Protein AF-Q45610-F1 (afdb_monomer_lite)

Structure (mmCIF, N/CA/C/O backbone):
data_AF-Q45610-F1
#
_entry.id   AF-Q45610-F1
#
loop_
_atom_site.group_PDB
_atom_site.id
_atom_site.type_symbol
_atom_site.label_atom_id
_atom_site.label_alt_id
_atom_site.label_comp_id
_atom_site.label_asym_id
_atom_site.label_entity_id
_atom_site.label_seq_id
_atom_site.pdbx_PDB_ins_code
_atom_site.Cartn_x
_atom_site.Cartn_y
_atom_site.Cartn_z
_atom_site.occupancy
_atom_site.B_iso_or_equiv
_atom_site.auth_seq_id
_atom_site.auth_comp_id
_atom_site.auth_asym_id
_atom_site.auth_atom_id
_atom_site.pdbx_PDB_model_num
ATOM 1 N N . MET A 1 1 ? 8.505 0.236 6.266 1.00 64.06 1 MET A N 1
ATOM 2 C CA . MET A 1 1 ? 8.589 1.698 6.526 1.00 64.06 1 MET A CA 1
ATOM 3 C C . MET A 1 1 ? 8.073 2.024 7.927 1.00 64.06 1 MET A C 1
ATOM 5 O O . MET A 1 1 ? 7.183 1.322 8.395 1.00 64.06 1 MET A O 1
ATOM 9 N N . LEU A 1 2 ? 8.594 3.077 8.577 1.00 73.00 2 LEU A N 1
ATOM 10 C CA . LEU A 1 2 ? 8.241 3.468 9.956 1.00 73.00 2 LEU A CA 1
ATOM 11 C C . LEU A 1 2 ? 6.734 3.724 10.148 1.00 73.00 2 LEU A C 1
ATOM 13 O O . LEU A 1 2 ? 6.173 3.298 11.152 1.00 73.00 2 LEU A O 1
ATOM 17 N N . ILE A 1 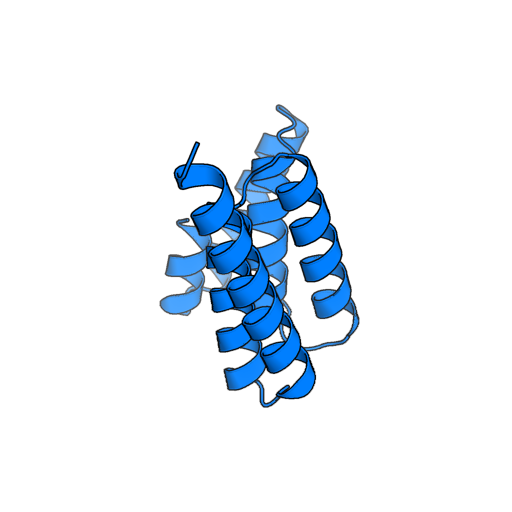3 ? 6.059 4.324 9.160 1.00 73.12 3 ILE A N 1
ATOM 18 C CA . ILE A 1 3 ? 4.612 4.593 9.223 1.00 73.12 3 ILE A CA 1
ATOM 19 C C . ILE A 1 3 ? 3.772 3.323 9.449 1.00 73.12 3 ILE A C 1
ATOM 21 O O . ILE A 1 3 ? 2.847 3.331 10.258 1.00 73.12 3 ILE A O 1
ATOM 25 N N . ARG A 1 4 ? 4.141 2.200 8.812 1.00 72.31 4 ARG A N 1
ATOM 26 C CA . ARG A 1 4 ? 3.467 0.903 8.986 1.00 72.31 4 ARG A CA 1
ATOM 27 C C . ARG A 1 4 ? 3.576 0.430 10.430 1.00 72.31 4 ARG A C 1
ATOM 29 O O . ARG A 1 4 ? 2.587 0.004 11.018 1.00 72.31 4 ARG A O 1
ATOM 36 N N . GLU A 1 5 ? 4.777 0.503 10.997 1.00 77.75 5 GLU A N 1
ATOM 37 C CA . GLU A 1 5 ? 5.017 0.071 12.374 1.00 77.75 5 GLU A CA 1
ATOM 38 C C . GLU A 1 5 ? 4.246 0.947 13.365 1.00 77.75 5 GLU A C 1
ATOM 40 O O . GLU A 1 5 ? 3.622 0.413 14.277 1.00 77.75 5 GLU A O 1
ATOM 45 N N . LEU A 1 6 ? 4.193 2.267 13.137 1.00 75.69 6 LEU A N 1
ATOM 46 C CA . LEU A 1 6 ? 3.414 3.204 13.954 1.00 75.69 6 LEU A CA 1
ATOM 47 C C . LEU A 1 6 ? 1.909 2.891 13.932 1.00 75.69 6 LEU A C 1
ATOM 49 O O . LEU A 1 6 ? 1.266 2.914 14.987 1.00 75.69 6 LEU A O 1
ATOM 53 N N . PHE A 1 7 ? 1.357 2.532 12.768 1.00 71.19 7 PHE A N 1
ATOM 54 C CA . PHE A 1 7 ? -0.031 2.079 12.665 1.00 71.19 7 PHE A CA 1
ATOM 55 C C . PHE A 1 7 ? -0.266 0.730 13.358 1.00 71.19 7 PHE A C 1
ATOM 57 O O . PHE A 1 7 ? -1.248 0.597 14.092 1.00 71.19 7 PHE A O 1
ATOM 64 N N . LYS A 1 8 ? 0.652 -0.240 13.226 1.00 73.19 8 LYS A N 1
ATOM 65 C CA . LYS A 1 8 ? 0.561 -1.546 13.911 1.00 73.19 8 LYS A CA 1
ATOM 66 C C . LYS A 1 8 ? 0.527 -1.416 15.436 1.00 73.19 8 LYS A C 1
ATOM 68 O O . LYS A 1 8 ? -0.252 -2.107 16.088 1.00 73.19 8 LYS A O 1
ATOM 73 N N . ILE A 1 9 ? 1.309 -0.499 16.011 1.00 80.06 9 ILE A N 1
ATOM 74 C CA . ILE A 1 9 ? 1.315 -0.240 17.464 1.00 80.06 9 ILE A CA 1
ATOM 75 C C . ILE A 1 9 ? 0.229 0.752 17.918 1.00 80.06 9 ILE A C 1
ATOM 77 O O . ILE A 1 9 ? 0.298 1.274 19.030 1.00 80.06 9 ILE A O 1
ATOM 81 N N . LYS A 1 10 ? -0.777 1.020 17.069 1.00 73.75 10 LYS A N 1
ATOM 82 C CA . LYS A 1 10 ? -1.921 1.915 17.330 1.00 73.75 10 LYS A CA 1
ATOM 83 C C . LYS A 1 10 ? -1.533 3.344 17.728 1.00 73.75 10 LYS A C 1
ATOM 85 O O . LYS A 1 10 ? -2.334 4.063 18.324 1.00 73.75 10 LYS A O 1
ATOM 90 N N . LYS A 1 11 ? -0.336 3.806 17.360 1.00 80.44 11 LYS A N 1
ATOM 91 C CA . LYS A 1 11 ? 0.108 5.186 17.594 1.00 80.44 11 LYS A CA 1
ATOM 92 C C . LYS A 1 11 ? -0.322 6.086 16.438 1.00 80.44 11 LYS A C 1
ATOM 94 O O . LYS A 1 11 ? 0.511 6.629 15.715 1.00 80.44 11 LYS A O 1
ATOM 99 N N . LYS A 1 12 ? -1.641 6.230 16.268 1.00 78.56 12 LYS A N 1
ATOM 100 C CA . LYS A 1 12 ? -2.254 6.934 15.130 1.00 78.56 12 LYS A CA 1
ATOM 101 C C . LYS A 1 12 ? -1.721 8.361 14.969 1.00 78.56 12 LYS A C 1
ATOM 103 O O . LYS A 1 12 ? -1.302 8.718 13.880 1.00 78.56 12 LYS A O 1
ATOM 108 N N . GLU A 1 13 ? -1.658 9.144 16.044 1.00 82.75 13 GLU A N 1
ATOM 109 C CA . GLU A 1 13 ? -1.159 10.530 16.001 1.00 82.75 13 GLU A CA 1
ATOM 110 C C . GLU A 1 13 ? 0.299 10.622 15.530 1.00 82.75 13 GLU A C 1
ATOM 112 O O . GLU A 1 13 ? 0.639 11.480 14.721 1.00 82.75 13 GLU A O 1
ATOM 117 N N . GLN A 1 14 ? 1.154 9.693 15.966 1.00 85.25 14 GLN A N 1
ATOM 118 C CA . GLN A 1 14 ? 2.555 9.651 15.536 1.00 85.25 14 GLN A CA 1
ATOM 119 C C . GLN A 1 14 ? 2.679 9.222 14.072 1.00 85.25 14 GLN A C 1
ATOM 121 O O . GLN A 1 14 ? 3.535 9.733 13.359 1.00 85.25 14 GLN A O 1
ATOM 126 N N . ALA A 1 15 ? 1.817 8.313 13.606 1.00 85.69 15 ALA A N 1
ATOM 127 C CA . ALA A 1 15 ? 1.763 7.929 12.198 1.00 85.69 15 ALA A CA 1
ATOM 128 C C . ALA A 1 15 ? 1.312 9.099 11.304 1.00 85.69 15 ALA A C 1
ATOM 130 O O . ALA A 1 15 ? 1.893 9.304 10.242 1.00 85.69 15 ALA A O 1
ATOM 131 N N . LEU A 1 16 ? 0.328 9.887 11.757 1.00 86.06 16 LEU A N 1
ATOM 132 C CA . LEU A 1 16 ? -0.144 11.088 11.058 1.00 86.06 16 LEU A CA 1
ATOM 133 C C . LEU A 1 16 ? 0.931 12.180 11.007 1.00 86.06 16 LEU A C 1
ATOM 135 O O . LEU A 1 16 ? 1.186 12.720 9.935 1.00 86.06 16 LEU A O 1
ATOM 139 N N . SER A 1 17 ? 1.599 12.459 12.130 1.00 88.12 17 SER A N 1
ATOM 140 C CA . SER A 1 17 ? 2.717 13.410 12.170 1.00 88.12 17 SER A CA 1
ATOM 141 C C . SER A 1 17 ? 3.850 12.968 11.244 1.00 88.12 17 SER A C 1
ATOM 143 O O . SER A 1 17 ? 4.330 13.762 10.446 1.00 88.12 17 SER A O 1
ATOM 145 N N . TYR A 1 18 ? 4.218 11.683 11.263 1.00 89.00 18 TYR A N 1
ATOM 146 C CA . TYR A 1 18 ? 5.238 11.158 10.356 1.00 89.00 18 TYR A CA 1
ATOM 147 C C . TYR A 1 18 ? 4.834 11.288 8.879 1.00 89.00 18 TYR A C 1
ATOM 149 O O . TYR A 1 18 ? 5.668 11.626 8.044 1.00 89.00 18 TYR A O 1
ATOM 157 N N . TYR A 1 19 ? 3.569 11.020 8.545 1.00 91.62 19 TYR A N 1
ATOM 158 C CA . TYR A 1 19 ? 3.051 11.212 7.190 1.00 91.62 19 TYR A CA 1
ATOM 159 C C . TYR A 1 19 ? 3.196 12.671 6.739 1.00 91.62 19 TYR A C 1
ATOM 161 O O . TYR A 1 19 ? 3.738 12.925 5.666 1.00 91.62 19 TYR A O 1
ATOM 169 N N . GLN A 1 20 ? 2.781 13.624 7.579 1.00 92.12 20 GLN A N 1
ATOM 170 C CA . GLN A 1 20 ? 2.894 15.057 7.294 1.00 92.12 20 GLN A CA 1
ATOM 171 C C . GLN A 1 20 ? 4.353 15.482 7.086 1.00 92.12 20 GLN A C 1
ATOM 173 O O . GLN A 1 20 ? 4.661 16.079 6.056 1.00 92.12 20 GLN A O 1
ATOM 178 N N . ASP A 1 21 ? 5.262 15.075 7.978 1.00 92.62 21 ASP A N 1
ATOM 179 C CA . ASP A 1 21 ? 6.697 15.365 7.860 1.00 92.62 21 ASP A CA 1
ATOM 180 C C . ASP A 1 21 ? 7.289 14.833 6.543 1.00 92.62 21 ASP A C 1
ATOM 182 O O . ASP A 1 21 ? 8.170 15.450 5.939 1.00 92.62 21 ASP A O 1
ATOM 186 N N . VAL A 1 22 ? 6.837 13.657 6.092 1.00 92.00 22 VAL A N 1
ATOM 187 C CA . VAL A 1 22 ? 7.261 13.079 4.811 1.00 92.00 22 VAL A CA 1
ATOM 188 C C . VAL A 1 22 ? 6.700 13.890 3.640 1.00 92.00 22 VAL A C 1
ATOM 190 O O . VAL A 1 22 ? 7.459 14.199 2.723 1.00 92.00 22 VAL A O 1
ATOM 193 N N . LYS A 1 23 ? 5.423 14.291 3.663 1.00 94.19 23 LYS A N 1
ATOM 194 C CA . LYS A 1 23 ? 4.820 15.105 2.588 1.00 94.19 23 LYS A CA 1
ATOM 195 C C . LYS A 1 23 ? 5.450 16.498 2.483 1.00 94.19 23 LYS A C 1
ATOM 197 O O . LYS A 1 23 ? 5.680 16.975 1.371 1.00 94.19 23 LYS A O 1
ATOM 202 N N . GLU A 1 24 ? 5.805 17.126 3.603 1.00 94.38 24 GLU A N 1
ATOM 203 C CA . GLU A 1 24 ? 6.544 18.397 3.600 1.00 94.38 24 GLU A CA 1
ATOM 204 C C . GLU A 1 24 ? 7.914 18.247 2.930 1.00 94.38 24 GLU A C 1
ATOM 206 O O . GLU A 1 24 ? 8.274 19.040 2.058 1.00 94.38 24 GLU A O 1
ATOM 211 N N . LYS A 1 25 ? 8.655 17.182 3.261 1.00 93.06 25 LYS A N 1
ATOM 212 C CA . LYS A 1 25 ? 9.942 16.885 2.612 1.00 93.06 25 LYS A CA 1
ATOM 213 C C . LYS A 1 25 ? 9.787 16.640 1.115 1.00 93.06 25 LYS A C 1
ATOM 215 O O . LYS A 1 25 ? 10.573 17.172 0.342 1.00 93.06 25 LYS A O 1
ATOM 220 N N . LEU A 1 26 ? 8.758 15.898 0.706 1.00 93.19 26 LEU A N 1
ATOM 221 C CA . LEU A 1 26 ? 8.476 15.618 -0.706 1.00 93.19 26 LEU A CA 1
ATOM 222 C C . LEU A 1 26 ? 8.079 16.871 -1.501 1.00 93.19 26 LEU A C 1
ATOM 224 O O . LEU A 1 26 ? 8.281 16.914 -2.710 1.00 93.19 26 LEU A O 1
ATOM 228 N N . THR A 1 27 ? 7.566 17.910 -0.835 1.00 91.88 27 THR A N 1
ATOM 229 C CA . THR A 1 27 ? 7.304 19.211 -1.472 1.00 91.88 27 THR A CA 1
ATOM 230 C C . THR A 1 27 ? 8.608 19.928 -1.829 1.00 91.88 27 THR A C 1
ATOM 232 O O . THR A 1 27 ? 8.696 20.570 -2.874 1.00 91.88 27 THR A O 1
ATOM 235 N N . ALA A 1 28 ? 9.628 19.815 -0.973 1.00 92.31 28 ALA A N 1
ATOM 236 C CA . ALA A 1 28 ? 10.947 20.393 -1.220 1.00 92.31 28 ALA A CA 1
ATOM 237 C C . ALA A 1 28 ? 11.791 19.537 -2.181 1.00 92.31 28 ALA A C 1
ATOM 239 O O . ALA A 1 28 ? 12.507 20.080 -3.022 1.00 92.31 28 ALA A O 1
ATOM 240 N N . GLU A 1 29 ? 11.692 18.212 -2.070 1.00 94.25 29 GLU A N 1
ATOM 241 C CA . GLU A 1 29 ? 12.441 17.240 -2.867 1.00 94.25 29 GLU A CA 1
ATOM 242 C C . GLU A 1 29 ? 11.496 16.145 -3.397 1.00 94.25 29 GLU A C 1
ATOM 244 O O . GLU A 1 29 ? 11.280 15.123 -2.736 1.00 94.25 29 GLU A O 1
ATOM 249 N N . PRO A 1 30 ? 10.902 16.349 -4.589 1.00 92.25 30 PRO A N 1
ATOM 250 C CA . PRO A 1 30 ? 9.926 15.420 -5.143 1.00 92.25 30 PRO A CA 1
ATOM 251 C C . PRO A 1 30 ? 10.507 14.026 -5.389 1.00 92.25 30 PRO A C 1
ATOM 253 O O . PRO A 1 30 ? 11.481 13.856 -6.122 1.00 92.25 30 PRO A O 1
ATOM 256 N N . ASN A 1 31 ? 9.851 13.009 -4.832 1.00 94.25 31 ASN A N 1
ATOM 257 C CA . ASN A 1 31 ? 10.169 11.605 -5.065 1.00 94.25 31 ASN A CA 1
ATOM 258 C C . ASN A 1 31 ? 8.875 10.796 -5.181 1.00 94.25 31 ASN A C 1
ATOM 260 O O . ASN A 1 31 ? 8.256 10.441 -4.178 1.00 94.25 31 ASN A O 1
ATOM 264 N N . ARG A 1 32 ? 8.494 10.485 -6.423 1.00 92.44 32 ARG A N 1
ATOM 265 C CA . ARG A 1 32 ? 7.226 9.816 -6.752 1.00 92.44 32 ARG A CA 1
ATOM 266 C C . ARG A 1 32 ? 7.106 8.417 -6.153 1.00 92.44 32 ARG A C 1
ATOM 268 O O . ARG A 1 32 ? 6.031 8.037 -5.710 1.00 92.44 32 ARG A O 1
ATOM 275 N N . ILE A 1 33 ? 8.210 7.672 -6.088 1.00 94.81 33 ILE A N 1
ATOM 276 C CA . ILE A 1 33 ? 8.233 6.328 -5.497 1.00 94.81 33 ILE A CA 1
ATOM 277 C C . ILE A 1 33 ? 7.960 6.418 -3.993 1.00 94.81 33 ILE A C 1
ATOM 279 O O . ILE A 1 33 ? 7.137 5.679 -3.457 1.00 94.81 33 ILE A O 1
ATOM 283 N N . CYS A 1 34 ? 8.642 7.327 -3.295 1.00 93.44 34 CYS A N 1
ATOM 284 C CA . CYS A 1 34 ? 8.435 7.538 -1.862 1.00 93.44 34 CYS A CA 1
ATOM 285 C C . CYS A 1 34 ? 7.011 8.032 -1.568 1.00 93.44 34 CYS A C 1
ATOM 287 O O . CYS A 1 34 ? 6.367 7.536 -0.641 1.00 93.44 34 CYS A O 1
ATOM 289 N N . GLU A 1 35 ? 6.517 8.960 -2.388 1.00 94.25 35 GLU A N 1
ATOM 290 C CA . GLU A 1 35 ? 5.163 9.500 -2.306 1.00 94.25 35 GLU A CA 1
ATOM 291 C C . GLU A 1 35 ? 4.096 8.409 -2.464 1.00 94.25 35 GLU A C 1
ATOM 293 O O . GLU A 1 35 ? 3.280 8.219 -1.566 1.00 94.25 35 GLU A O 1
ATOM 298 N N . ALA A 1 36 ? 4.160 7.608 -3.528 1.00 95.94 36 ALA A N 1
ATOM 299 C CA . ALA A 1 36 ? 3.211 6.519 -3.747 1.00 95.94 36 ALA A CA 1
ATOM 300 C C . ALA A 1 36 ? 3.206 5.515 -2.577 1.00 95.94 36 ALA A C 1
ATOM 302 O O . ALA A 1 36 ? 2.146 5.126 -2.082 1.00 95.94 36 ALA A O 1
ATOM 303 N N . LYS A 1 37 ? 4.389 5.136 -2.067 1.00 95.25 37 LYS A N 1
ATOM 304 C CA . LYS A 1 37 ? 4.504 4.209 -0.926 1.00 95.25 37 LYS A CA 1
ATOM 305 C C . LYS A 1 37 ? 3.866 4.775 0.343 1.00 95.25 37 LYS A C 1
ATOM 307 O O . LYS A 1 37 ? 3.196 4.033 1.065 1.00 95.25 37 LYS A O 1
ATOM 312 N N . ILE A 1 38 ? 4.092 6.056 0.652 1.00 93.50 38 ILE A N 1
ATOM 313 C CA . ILE A 1 38 ? 3.545 6.659 1.872 1.00 93.50 38 ILE A CA 1
ATOM 314 C C . ILE A 1 38 ? 2.034 6.886 1.760 1.00 93.50 38 ILE A C 1
ATOM 316 O O . ILE A 1 38 ? 1.321 6.611 2.726 1.00 93.50 38 ILE A O 1
ATOM 320 N N . ASP A 1 39 ? 1.546 7.288 0.585 1.00 93.94 39 ASP A N 1
ATOM 321 C CA . ASP A 1 39 ? 0.128 7.554 0.335 1.00 93.94 39 ASP A CA 1
ATOM 322 C C . ASP A 1 39 ? -0.695 6.251 0.380 1.00 93.94 39 ASP A C 1
ATOM 324 O O . ASP A 1 39 ? -1.748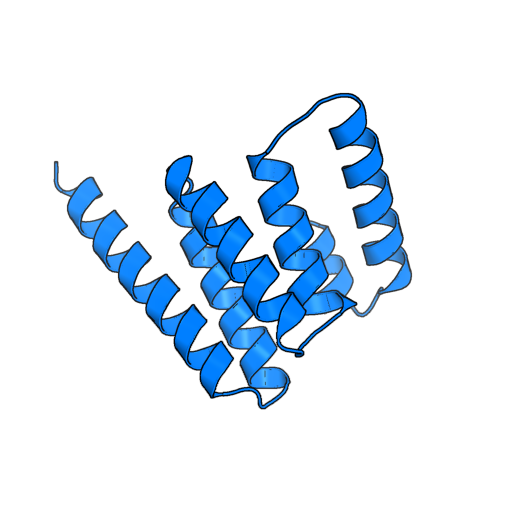 6.217 1.019 1.00 93.94 39 ASP A O 1
ATOM 328 N N . ILE A 1 40 ? -0.178 5.129 -0.152 1.00 94.12 40 ILE A N 1
ATOM 329 C CA . ILE A 1 40 ? -0.804 3.799 0.011 1.00 94.12 40 ILE A CA 1
ATOM 330 C C . ILE A 1 40 ? -0.922 3.427 1.491 1.00 94.12 40 ILE A C 1
ATOM 332 O O . ILE A 1 40 ? -1.994 3.033 1.953 1.00 94.12 40 ILE A O 1
ATOM 336 N N . LEU A 1 41 ? 0.177 3.535 2.246 1.00 91.81 41 LEU A N 1
ATOM 337 C CA . LEU A 1 41 ? 0.194 3.161 3.663 1.00 91.81 41 LEU A CA 1
ATOM 338 C C . LEU A 1 41 ? -0.753 4.043 4.485 1.00 91.81 41 LEU A C 1
ATOM 340 O O . LEU A 1 41 ? -1.422 3.548 5.394 1.00 91.81 41 LEU A O 1
ATOM 344 N N . TYR A 1 42 ? -0.835 5.329 4.159 1.00 90.19 42 TYR A N 1
ATOM 345 C CA . TYR A 1 42 ? -1.792 6.241 4.765 1.00 90.19 42 TYR A CA 1
ATOM 346 C C . TYR A 1 42 ? -3.238 5.839 4.435 1.00 90.19 42 TYR A C 1
ATOM 348 O O . TYR A 1 42 ? -4.036 5.657 5.355 1.00 90.19 42 TYR A O 1
ATOM 356 N N . ALA A 1 43 ? -3.563 5.595 3.163 1.00 90.38 43 ALA A N 1
ATOM 357 C CA . ALA A 1 43 ? -4.910 5.224 2.730 1.00 90.38 43 ALA A CA 1
ATOM 358 C C . ALA A 1 43 ? -5.427 3.947 3.422 1.00 90.38 43 ALA A C 1
ATOM 360 O O . ALA A 1 43 ? -6.557 3.920 3.917 1.00 90.38 43 ALA A O 1
ATOM 361 N N . ILE A 1 44 ? -4.602 2.897 3.530 1.00 89.31 44 ILE A N 1
ATOM 362 C CA . ILE A 1 44 ? -5.043 1.620 4.121 1.00 89.31 44 ILE A CA 1
ATOM 363 C C . ILE A 1 44 ? -5.172 1.674 5.654 1.00 89.31 44 ILE A C 1
ATOM 365 O O . ILE A 1 44 ? -6.055 1.026 6.225 1.00 89.31 44 ILE A O 1
ATOM 369 N N . TYR A 1 45 ? -4.313 2.431 6.346 1.00 84.06 45 TYR A N 1
ATOM 370 C CA . TYR A 1 45 ? -4.266 2.417 7.812 1.00 84.06 45 TYR A CA 1
ATOM 371 C C . TYR A 1 45 ? -4.939 3.619 8.490 1.00 84.06 45 TYR A C 1
ATOM 373 O O . TYR A 1 45 ? -5.458 3.459 9.598 1.00 84.06 45 TYR A O 1
ATOM 381 N N . ALA A 1 46 ? -4.931 4.805 7.875 1.00 81.19 46 ALA A N 1
ATOM 382 C CA . ALA A 1 46 ? -5.510 6.018 8.454 1.00 81.19 46 ALA A CA 1
ATOM 383 C C . ALA A 1 46 ? -6.994 6.184 8.114 1.00 81.19 46 ALA A C 1
ATOM 385 O O . ALA A 1 46 ? -7.779 6.520 9.007 1.00 81.19 46 ALA A O 1
ATOM 386 N N . GLU A 1 47 ? -7.338 5.957 6.844 1.00 78.00 47 GLU A N 1
ATOM 387 C CA . GLU A 1 47 ? -8.666 6.219 6.281 1.00 78.00 47 GLU A CA 1
ATOM 388 C C . GLU A 1 47 ? -9.503 4.942 6.209 1.00 78.00 47 GLU A C 1
ATOM 390 O O . GLU A 1 47 ? -10.573 4.894 6.800 1.00 78.00 47 GLU A O 1
ATOM 395 N N . GLY A 1 48 ? -8.954 3.874 5.620 1.00 67.19 48 GLY A N 1
ATOM 396 C CA . GLY A 1 48 ? -9.444 2.502 5.735 1.00 67.19 48 GLY A CA 1
ATOM 397 C C . GLY A 1 48 ? -10.869 2.250 5.223 1.00 67.19 48 GLY A C 1
ATOM 398 O O . GLY A 1 48 ? -11.849 2.480 5.922 1.00 67.19 48 GLY A O 1
ATOM 399 N N . GLY A 1 49 ? -10.974 1.589 4.067 1.00 65.06 49 GLY A N 1
ATOM 400 C CA . GLY A 1 49 ? -12.132 0.741 3.760 1.00 65.06 49 GLY A CA 1
ATOM 401 C C . GLY A 1 49 ? -13.332 1.402 3.081 1.00 65.06 49 GLY A C 1
ATOM 402 O O . GLY A 1 49 ? -14.457 0.928 3.217 1.00 65.06 49 GLY A O 1
ATOM 403 N N . HIS A 1 50 ? -13.113 2.468 2.320 1.00 76.25 50 HIS A N 1
ATOM 404 C CA . HIS A 1 50 ? -14.125 3.048 1.436 1.00 76.25 50 HIS A CA 1
ATOM 405 C C . HIS A 1 50 ? -13.617 3.074 -0.009 1.00 76.25 50 HIS A C 1
ATOM 407 O O . HIS A 1 50 ? -12.420 2.995 -0.267 1.00 76.25 50 HIS A O 1
ATOM 413 N N . ALA A 1 51 ? -14.531 3.157 -0.977 1.00 80.56 51 ALA A N 1
ATOM 414 C CA . ALA A 1 51 ? -14.200 2.977 -2.394 1.00 80.56 51 ALA A CA 1
ATOM 415 C C . ALA A 1 51 ? -13.092 3.925 -2.896 1.00 80.56 51 ALA A C 1
ATOM 417 O O . ALA A 1 51 ? -12.261 3.535 -3.712 1.00 80.56 51 ALA A O 1
ATOM 418 N N . GLU A 1 52 ? -13.042 5.152 -2.376 1.00 86.69 52 GLU A N 1
ATOM 419 C CA . GLU A 1 52 ? -12.025 6.143 -2.746 1.00 86.69 52 GLU A CA 1
ATOM 420 C C . GLU A 1 52 ? -10.607 5.708 -2.357 1.00 86.69 52 GLU A C 1
ATOM 422 O O . GLU A 1 52 ? -9.695 5.810 -3.176 1.00 86.69 52 GLU A O 1
ATOM 427 N N . THR A 1 53 ? -10.417 5.143 -1.159 1.00 89.19 53 THR A N 1
ATOM 428 C CA . THR A 1 53 ? -9.092 4.677 -0.720 1.00 89.19 53 THR A CA 1
ATOM 429 C C . THR A 1 53 ? -8.642 3.462 -1.514 1.00 89.19 53 THR A C 1
ATOM 431 O O . THR A 1 53 ? -7.459 3.335 -1.818 1.00 89.19 53 THR A O 1
ATOM 434 N N . PHE A 1 54 ? -9.575 2.606 -1.936 1.00 93.12 54 PHE A N 1
ATOM 435 C CA . PHE A 1 54 ? -9.270 1.490 -2.829 1.00 93.12 54 PHE A CA 1
ATOM 436 C C . PHE A 1 54 ? -8.740 1.983 -4.181 1.00 93.12 54 PHE A C 1
ATOM 438 O O . PHE A 1 54 ? -7.713 1.500 -4.658 1.00 93.12 54 PHE A O 1
ATOM 445 N N . HIS A 1 55 ? -9.405 2.973 -4.781 1.00 93.00 55 HIS A N 1
ATOM 446 C CA . HIS A 1 55 ? -8.982 3.551 -6.056 1.00 93.00 55 HIS A CA 1
ATOM 447 C C . HIS A 1 55 ? -7.638 4.279 -5.962 1.00 93.00 55 HIS A C 1
ATOM 449 O O . HIS A 1 55 ? -6.802 4.094 -6.845 1.00 93.00 55 HIS A O 1
ATOM 455 N N . LEU A 1 56 ? -7.405 5.035 -4.886 1.00 92.12 56 LEU A N 1
ATOM 456 C CA . LEU A 1 56 ? -6.122 5.696 -4.636 1.00 92.12 56 LEU A CA 1
ATOM 457 C C . LEU A 1 56 ? -4.984 4.688 -4.488 1.00 92.12 56 LEU A C 1
ATOM 459 O O . LEU A 1 56 ? -3.946 4.839 -5.129 1.00 92.12 56 LEU A O 1
ATOM 463 N N . CYS A 1 57 ? -5.190 3.626 -3.701 1.00 94.88 57 CYS A N 1
ATOM 464 C CA . CYS A 1 57 ? -4.194 2.569 -3.567 1.00 94.88 57 CYS A CA 1
ATOM 465 C C . CYS A 1 57 ? -3.826 1.987 -4.931 1.00 94.88 57 CYS A C 1
ATOM 467 O O . CYS A 1 57 ? -2.646 1.914 -5.247 1.00 94.88 57 CYS A O 1
ATOM 469 N N . LYS A 1 58 ? -4.818 1.639 -5.756 1.00 95.56 58 LYS A N 1
ATOM 470 C CA . LYS A 1 58 ? -4.572 1.100 -7.098 1.00 95.56 58 LYS A CA 1
ATOM 471 C C . LYS A 1 58 ? -3.765 2.043 -7.983 1.00 95.56 58 LYS A C 1
ATOM 473 O O . LYS A 1 58 ? -2.805 1.608 -8.600 1.00 95.56 58 LYS A O 1
ATOM 478 N N . GLN A 1 59 ? -4.132 3.323 -8.017 1.00 95.69 59 GLN A N 1
ATOM 479 C CA . GLN A 1 59 ? -3.409 4.307 -8.819 1.00 95.69 59 GLN A CA 1
ATOM 480 C C . GLN A 1 59 ? -1.929 4.368 -8.415 1.00 95.69 59 GLN A C 1
ATOM 482 O O . GLN A 1 59 ? -1.050 4.328 -9.268 1.00 95.69 59 GLN A O 1
ATOM 487 N N . HIS A 1 60 ? -1.643 4.394 -7.115 1.00 97.25 60 HIS A N 1
ATOM 488 C CA . HIS A 1 60 ? -0.267 4.408 -6.629 1.00 97.25 60 HIS A CA 1
ATOM 489 C C . HIS A 1 60 ? 0.471 3.077 -6.852 1.00 97.25 60 HIS A C 1
ATOM 491 O O . HIS A 1 60 ? 1.686 3.092 -7.044 1.00 97.25 60 HIS A O 1
ATOM 497 N N . MET A 1 61 ? -0.224 1.932 -6.857 1.00 96.81 61 MET A N 1
ATOM 498 C CA . MET A 1 61 ? 0.378 0.657 -7.278 1.00 96.81 61 MET A CA 1
ATOM 499 C C . MET A 1 61 ? 0.782 0.704 -8.751 1.00 96.81 61 MET A C 1
ATOM 501 O O . MET A 1 61 ? 1.889 0.283 -9.080 1.00 96.81 61 MET A O 1
ATOM 505 N N . ASP A 1 62 ? -0.074 1.250 -9.619 1.00 96.06 62 ASP A N 1
ATOM 506 C CA . ASP A 1 62 ? 0.215 1.417 -11.046 1.00 96.06 62 ASP A CA 1
ATOM 507 C C . ASP A 1 62 ? 1.419 2.352 -11.265 1.00 96.06 62 ASP A C 1
ATOM 509 O O . ASP A 1 62 ? 2.302 2.047 -12.073 1.00 96.06 62 ASP A O 1
ATOM 513 N N . ASP A 1 63 ? 1.512 3.447 -10.499 1.00 95.81 63 ASP A N 1
ATOM 514 C CA . ASP A 1 63 ? 2.667 4.353 -10.520 1.00 95.81 63 ASP A CA 1
ATOM 515 C C . ASP A 1 63 ? 3.960 3.600 -10.159 1.00 95.81 63 ASP A C 1
ATOM 517 O O . ASP A 1 63 ? 4.943 3.647 -10.903 1.00 95.81 63 ASP A O 1
ATOM 521 N N . LEU A 1 64 ? 3.957 2.841 -9.057 1.00 97.00 64 LEU A N 1
ATOM 522 C CA . LEU A 1 64 ? 5.104 2.030 -8.631 1.00 97.00 64 LEU A CA 1
ATOM 523 C C . LEU A 1 64 ? 5.464 0.948 -9.657 1.00 97.00 64 LEU A C 1
ATOM 525 O O . LEU A 1 64 ? 6.643 0.701 -9.917 1.00 97.00 64 LEU A O 1
ATOM 529 N N . LEU A 1 65 ? 4.460 0.322 -10.268 1.00 95.31 65 LEU A N 1
ATOM 530 C CA . LEU A 1 65 ? 4.660 -0.679 -11.307 1.00 95.31 65 LEU A CA 1
ATOM 531 C C . LEU A 1 65 ? 5.342 -0.075 -12.541 1.00 95.31 65 LEU A C 1
ATOM 533 O O . LEU A 1 65 ? 6.243 -0.697 -13.108 1.00 95.31 65 LEU A O 1
ATOM 537 N N . SER A 1 66 ? 4.959 1.145 -12.931 1.00 95.25 66 SER A N 1
ATOM 538 C CA . SER A 1 66 ? 5.565 1.865 -14.060 1.00 95.25 66 SER A CA 1
ATOM 539 C C . SER A 1 66 ? 7.047 2.193 -13.833 1.00 95.25 66 SER A C 1
ATOM 541 O O . SER A 1 66 ? 7.845 2.149 -14.772 1.00 95.25 66 SER A O 1
ATOM 543 N N . GLU A 1 67 ? 7.431 2.407 -12.572 1.00 95.50 67 GLU A N 1
ATOM 544 C CA . GLU A 1 67 ? 8.812 2.623 -12.125 1.00 95.50 67 GLU A CA 1
ATOM 545 C C . GLU A 1 67 ? 9.577 1.304 -11.881 1.00 95.50 67 GLU A C 1
ATOM 547 O O . GLU A 1 67 ? 10.729 1.319 -11.451 1.00 95.50 67 GLU A O 1
ATOM 552 N N . LYS A 1 68 ? 8.970 0.145 -12.193 1.00 94.62 68 LYS A N 1
ATOM 553 C CA . LYS A 1 68 ? 9.524 -1.210 -11.993 1.00 94.62 68 LYS A CA 1
ATOM 554 C C . LYS A 1 68 ? 9.812 -1.562 -10.530 1.00 94.62 68 LYS A C 1
ATOM 556 O O . LYS A 1 68 ? 10.622 -2.445 -10.250 1.00 94.62 68 LYS A O 1
ATOM 561 N N . GLU A 1 69 ? 9.108 -0.938 -9.590 1.00 96.00 69 GLU A N 1
ATOM 562 C CA . GLU A 1 69 ? 9.212 -1.215 -8.154 1.00 96.00 69 GLU A CA 1
ATOM 563 C C . GLU A 1 69 ? 8.434 -2.492 -7.768 1.00 96.00 69 GLU A C 1
ATOM 565 O O . GLU A 1 69 ? 7.611 -2.484 -6.851 1.00 96.00 69 GLU A O 1
ATOM 570 N N . TYR A 1 70 ? 8.674 -3.606 -8.470 1.00 94.81 70 TYR A N 1
ATOM 571 C CA . TYR A 1 70 ? 7.878 -4.837 -8.369 1.00 94.81 70 TYR A CA 1
ATOM 572 C C . TYR A 1 70 ? 7.801 -5.392 -6.945 1.00 94.81 70 TYR A C 1
ATOM 574 O O . TYR A 1 70 ? 6.717 -5.725 -6.471 1.00 94.81 70 TYR A O 1
ATOM 582 N N . ASP A 1 71 ? 8.925 -5.436 -6.227 1.00 94.12 71 ASP A N 1
ATOM 583 C CA . ASP A 1 71 ? 8.937 -5.889 -4.833 1.00 94.12 71 ASP A CA 1
ATOM 584 C C . ASP A 1 71 ? 8.065 -5.015 -3.932 1.00 94.12 71 ASP A C 1
ATOM 586 O O . ASP A 1 71 ? 7.386 -5.523 -3.038 1.00 94.12 71 ASP A O 1
ATOM 590 N N . SER A 1 72 ? 8.042 -3.706 -4.195 1.00 94.81 72 SER A N 1
ATOM 591 C CA . SER A 1 72 ? 7.224 -2.775 -3.423 1.00 94.81 72 SER A CA 1
ATOM 592 C C . SER A 1 72 ? 5.745 -2.950 -3.729 1.00 94.81 72 SER A C 1
ATOM 594 O O . SER A 1 72 ? 4.955 -2.993 -2.791 1.00 94.81 72 SER A O 1
ATOM 596 N N . VAL A 1 73 ? 5.370 -3.091 -5.008 1.00 97.19 73 VAL A N 1
ATOM 597 C CA . VAL A 1 73 ? 3.981 -3.382 -5.399 1.00 97.19 73 VAL A CA 1
ATOM 598 C C . VAL A 1 73 ? 3.531 -4.675 -4.726 1.00 97.19 73 VAL A C 1
ATOM 600 O O . VAL A 1 73 ? 2.543 -4.682 -4.005 1.00 97.19 73 VAL A O 1
ATOM 603 N N . ARG A 1 74 ? 4.320 -5.748 -4.834 1.00 96.81 74 ARG A N 1
ATOM 604 C CA . ARG A 1 74 ? 4.022 -7.037 -4.198 1.00 96.81 74 ARG A CA 1
ATOM 605 C C . ARG A 1 74 ? 3.827 -6.925 -2.682 1.00 96.81 74 ARG A C 1
ATOM 607 O O . ARG A 1 74 ? 2.824 -7.420 -2.168 1.00 96.81 74 ARG A O 1
ATOM 614 N N . GLU A 1 75 ? 4.759 -6.299 -1.954 1.00 95.75 75 GLU A N 1
ATOM 615 C CA . GLU A 1 75 ? 4.646 -6.140 -0.494 1.00 95.75 75 GLU A CA 1
ATOM 616 C C . GLU A 1 75 ? 3.416 -5.302 -0.117 1.00 95.75 75 GLU A C 1
ATOM 618 O O . GLU A 1 75 ? 2.659 -5.672 0.785 1.00 95.75 75 GLU A O 1
ATOM 623 N N . LEU A 1 76 ? 3.195 -4.182 -0.805 1.00 96.06 76 LEU A N 1
ATOM 624 C CA . LEU A 1 76 ? 2.101 -3.269 -0.493 1.00 96.06 76 LEU A CA 1
ATOM 625 C C . LEU A 1 76 ? 0.737 -3.874 -0.835 1.00 96.06 76 LEU A C 1
ATOM 627 O O . LEU A 1 76 ? -0.197 -3.686 -0.056 1.00 96.06 76 LEU A O 1
ATOM 631 N N . SER A 1 77 ? 0.608 -4.630 -1.929 1.00 97.06 77 SER A N 1
ATOM 632 C CA . SER A 1 77 ? -0.634 -5.330 -2.272 1.00 97.06 77 SER A CA 1
ATOM 633 C C . SER A 1 77 ? -0.964 -6.395 -1.222 1.00 97.06 77 SER A C 1
ATOM 635 O O . SER A 1 77 ? -2.112 -6.509 -0.800 1.00 97.06 77 SER A O 1
ATOM 637 N N . ILE A 1 78 ? 0.027 -7.114 -0.680 1.00 96.69 78 ILE A N 1
ATOM 638 C CA . ILE A 1 78 ? -0.215 -8.033 0.447 1.00 96.69 78 ILE A CA 1
ATOM 639 C C . ILE A 1 78 ? -0.747 -7.264 1.664 1.00 96.69 78 ILE A C 1
ATOM 641 O O . ILE A 1 78 ? -1.772 -7.649 2.227 1.00 96.69 78 ILE A O 1
ATOM 645 N N . LEU A 1 79 ? -0.098 -6.159 2.045 1.00 93.81 79 LEU A N 1
ATOM 646 C CA . LEU A 1 79 ? -0.514 -5.348 3.197 1.00 93.81 79 LEU A CA 1
ATOM 647 C C . LEU A 1 79 ? -1.917 -4.757 3.018 1.00 93.81 79 LEU A C 1
ATOM 649 O O . LEU A 1 79 ? -2.717 -4.766 3.956 1.00 93.81 79 LEU A O 1
ATOM 653 N N . ALA A 1 80 ? -2.232 -4.264 1.820 1.00 94.25 80 ALA A N 1
ATOM 654 C CA . ALA A 1 80 ? -3.562 -3.780 1.486 1.00 94.25 80 ALA A CA 1
ATOM 655 C C . ALA A 1 80 ? -4.585 -4.921 1.572 1.00 94.25 80 ALA A C 1
ATOM 657 O O . ALA A 1 80 ? -5.594 -4.783 2.259 1.00 94.25 80 ALA A O 1
ATOM 658 N N . GLY A 1 81 ? -4.301 -6.080 0.974 1.00 95.06 81 GLY A N 1
ATOM 659 C CA . GLY A 1 81 ? -5.168 -7.257 1.043 1.00 95.06 81 GLY A CA 1
ATOM 660 C C . GLY A 1 81 ? -5.477 -7.683 2.480 1.00 95.06 81 GLY A C 1
ATOM 661 O O . GLY A 1 81 ? -6.639 -7.890 2.835 1.00 95.06 81 GLY A O 1
ATOM 662 N N . GLU A 1 82 ? -4.459 -7.750 3.341 1.00 93.56 82 GLU A N 1
ATOM 663 C CA . GLU A 1 82 ? -4.634 -8.048 4.766 1.00 93.56 82 GLU A CA 1
ATOM 664 C C . GLU A 1 82 ? -5.517 -7.014 5.456 1.00 93.56 82 GLU A C 1
ATOM 666 O O . GLU A 1 82 ? -6.439 -7.380 6.189 1.00 93.56 82 GLU A O 1
ATOM 671 N N . ARG A 1 83 ? -5.278 -5.731 5.183 1.00 91.00 83 ARG A N 1
ATOM 672 C CA . ARG A 1 83 ? -6.005 -4.645 5.829 1.00 91.00 83 ARG A CA 1
ATOM 673 C C . ARG A 1 83 ? -7.472 -4.588 5.408 1.00 91.00 83 ARG A C 1
ATOM 675 O O . ARG A 1 83 ? -8.338 -4.445 6.265 1.00 91.00 83 ARG A O 1
ATOM 682 N N . TYR A 1 84 ? -7.771 -4.750 4.122 1.00 92.88 84 TYR A N 1
ATOM 683 C CA . TYR A 1 84 ? -9.152 -4.823 3.636 1.00 92.88 84 TYR A CA 1
ATOM 684 C C . TYR A 1 84 ? -9.865 -6.082 4.148 1.00 92.88 84 TYR A C 1
ATOM 686 O O . TYR A 1 84 ? -11.044 -6.018 4.487 1.00 92.88 84 TYR A O 1
ATOM 694 N N . ARG A 1 85 ? -9.151 -7.207 4.305 1.00 94.12 85 ARG A N 1
ATOM 695 C CA . ARG A 1 85 ? -9.702 -8.422 4.927 1.00 94.12 85 ARG A CA 1
ATOM 696 C C . ARG A 1 85 ? -10.079 -8.196 6.393 1.00 94.12 85 ARG A C 1
ATOM 698 O O . ARG A 1 85 ? -11.133 -8.665 6.809 1.00 94.12 85 ARG A O 1
ATOM 705 N N . GLU A 1 86 ? -9.245 -7.500 7.169 1.00 91.62 86 GLU A N 1
ATOM 706 C CA . GLU A 1 86 ? -9.547 -7.128 8.566 1.00 91.62 86 GLU A CA 1
ATOM 707 C C . GLU A 1 86 ? -10.783 -6.229 8.692 1.00 91.62 86 GLU A C 1
ATOM 709 O O . GLU A 1 86 ? -11.451 -6.252 9.721 1.00 91.62 86 GLU A O 1
ATOM 714 N N . LEU A 1 87 ? -11.075 -5.441 7.655 1.00 90.56 87 LEU A N 1
ATOM 715 C CA . LEU A 1 87 ? -12.255 -4.580 7.558 1.00 90.56 87 LEU A CA 1
ATOM 716 C C . LEU A 1 87 ? -13.473 -5.297 6.945 1.00 90.56 87 LEU A C 1
ATOM 718 O O . LEU A 1 87 ? -14.476 -4.648 6.672 1.00 90.56 87 LEU A O 1
ATOM 722 N N . GLU A 1 88 ? -13.384 -6.611 6.709 1.00 94.00 88 GLU A N 1
ATOM 723 C CA . GLU A 1 88 ? -14.431 -7.445 6.089 1.00 94.00 88 GLU A CA 1
ATOM 724 C C . GLU A 1 88 ? -14.791 -7.050 4.639 1.00 94.00 88 GLU A C 1
ATOM 726 O O . GLU A 1 88 ? -15.807 -7.467 4.083 1.00 94.00 88 GLU A O 1
ATOM 731 N N . LEU A 1 89 ? -13.907 -6.306 3.970 1.00 93.31 89 LEU A N 1
ATOM 732 C CA . LEU A 1 89 ? -14.032 -5.885 2.573 1.00 93.31 89 LEU A CA 1
ATOM 733 C C . LEU A 1 89 ? -13.385 -6.921 1.653 1.00 93.31 89 LEU A C 1
ATOM 735 O O . LEU A 1 89 ? -12.322 -6.720 1.059 1.00 93.31 89 LEU A O 1
ATOM 739 N N . TYR A 1 90 ? -14.000 -8.102 1.594 1.00 95.00 90 TYR A N 1
ATOM 740 C CA . TYR A 1 90 ? -13.378 -9.279 0.984 1.00 95.00 90 TYR A CA 1
ATOM 741 C C . TYR A 1 90 ? -13.151 -9.161 -0.526 1.00 95.00 90 TYR A C 1
ATOM 743 O O . TYR A 1 90 ? -12.227 -9.784 -1.048 1.00 95.00 90 TYR A O 1
ATOM 751 N N . LYS A 1 91 ? -13.963 -8.370 -1.235 1.00 95.69 91 LYS A N 1
ATOM 752 C CA . LYS A 1 91 ? -13.815 -8.177 -2.683 1.00 95.69 91 LYS A CA 1
ATOM 753 C C . LYS A 1 91 ? -12.541 -7.392 -3.000 1.00 95.69 91 LYS A C 1
ATOM 755 O O . LYS A 1 91 ? -11.763 -7.793 -3.862 1.00 95.69 91 LYS A O 1
ATOM 760 N N . GLU A 1 92 ? -12.323 -6.300 -2.286 1.00 95.19 92 GLU A N 1
ATOM 761 C CA . GLU A 1 92 ? -11.146 -5.444 -2.384 1.00 95.19 92 GLU A CA 1
ATOM 762 C C . GLU A 1 92 ? -9.904 -6.187 -1.881 1.00 95.19 92 GLU A C 1
ATOM 764 O O . GLU A 1 92 ? -8.861 -6.159 -2.530 1.00 95.19 92 GLU A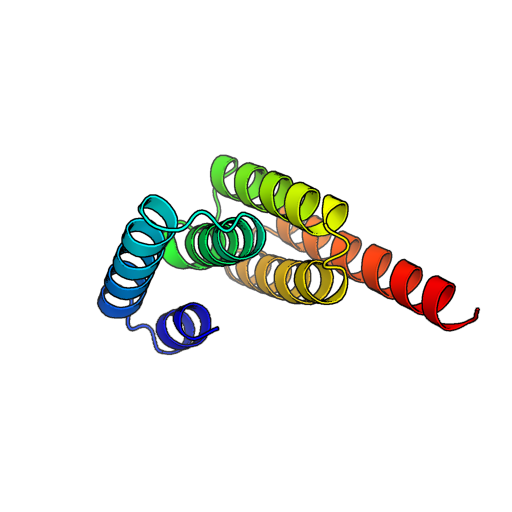 O 1
ATOM 769 N N . ALA A 1 93 ? -10.034 -6.942 -0.786 1.00 96.19 93 ALA A N 1
ATOM 770 C CA . ALA A 1 93 ? -8.955 -7.788 -0.285 1.00 96.19 93 ALA A CA 1
ATOM 771 C C . ALA A 1 93 ? -8.497 -8.815 -1.334 1.00 96.19 93 ALA A C 1
ATOM 773 O O . ALA A 1 93 ? -7.302 -8.954 -1.593 1.00 96.19 93 ALA A O 1
ATOM 774 N N . ALA A 1 94 ? -9.446 -9.506 -1.976 1.00 97.81 94 ALA A N 1
ATOM 775 C CA . ALA A 1 94 ? -9.150 -10.475 -3.027 1.00 97.81 94 ALA A CA 1
ATOM 776 C C . ALA A 1 94 ? -8.457 -9.830 -4.236 1.00 97.81 94 ALA A C 1
ATOM 778 O O . ALA A 1 94 ? -7.576 -10.453 -4.826 1.00 97.81 94 ALA A O 1
ATOM 779 N N . HIS A 1 95 ? -8.815 -8.589 -4.583 1.00 96.94 95 HIS A N 1
ATOM 780 C CA . HIS A 1 95 ? -8.153 -7.847 -5.655 1.00 96.94 95 HIS A CA 1
ATOM 781 C C . HIS A 1 95 ? -6.661 -7.658 -5.371 1.00 96.94 95 HIS A C 1
ATOM 783 O O . HIS A 1 95 ? -5.836 -8.036 -6.199 1.00 96.94 95 HIS A O 1
ATOM 789 N N . PHE A 1 96 ? -6.310 -7.151 -4.188 1.00 97.50 96 PHE A N 1
ATOM 790 C CA . PHE A 1 96 ? -4.910 -6.916 -3.843 1.00 97.50 96 PHE A CA 1
ATOM 791 C C . PHE A 1 96 ? -4.109 -8.213 -3.674 1.00 97.50 96 PHE A C 1
ATOM 793 O O . PHE A 1 96 ? -2.955 -8.286 -4.089 1.00 97.50 96 PHE A O 1
ATOM 800 N N . PHE A 1 97 ? -4.707 -9.279 -3.133 1.00 98.38 97 PHE A N 1
ATOM 801 C CA . PHE A 1 97 ? -4.021 -10.575 -3.098 1.00 98.38 97 PHE A CA 1
ATOM 802 C C . PHE A 1 97 ? -3.765 -11.135 -4.498 1.00 98.38 97 PHE A C 1
ATOM 804 O O . PHE A 1 97 ? -2.704 -11.707 -4.743 1.00 98.38 97 PHE A O 1
ATOM 811 N N . TYR A 1 98 ? -4.710 -10.964 -5.424 1.00 98.31 98 TYR A N 1
ATOM 812 C CA . TYR A 1 98 ? -4.518 -11.374 -6.810 1.00 98.31 98 TYR A CA 1
ATOM 813 C C . TYR A 1 98 ? -3.417 -10.558 -7.498 1.00 98.31 98 TYR A C 1
ATOM 815 O O . TYR A 1 98 ? -2.555 -11.139 -8.152 1.00 98.31 98 TYR A O 1
ATOM 823 N N . GLU A 1 99 ? -3.388 -9.243 -7.288 1.00 97.69 99 GLU A N 1
ATOM 824 C CA . GLU A 1 99 ? -2.324 -8.365 -7.783 1.00 97.69 99 GLU A CA 1
ATOM 825 C C . GLU A 1 99 ? -0.942 -8.804 -7.271 1.00 97.69 99 GLU A C 1
ATOM 827 O O . GLU A 1 99 ? -0.023 -8.997 -8.066 1.00 97.69 99 GLU A O 1
ATOM 832 N N . ALA A 1 100 ? -0.804 -9.092 -5.972 1.00 97.81 100 ALA A N 1
ATOM 833 C CA . ALA A 1 100 ? 0.448 -9.597 -5.407 1.00 97.81 100 ALA A CA 1
ATOM 834 C C . ALA A 1 100 ? 0.921 -10.902 -6.077 1.00 97.81 100 ALA A C 1
ATOM 836 O O . ALA A 1 100 ? 2.113 -11.065 -6.344 1.00 97.81 100 ALA A O 1
ATOM 837 N N . LEU A 1 101 ? -0.005 -11.822 -6.378 1.00 97.88 101 LEU A N 1
ATOM 838 C CA . LEU A 1 101 ? 0.303 -13.070 -7.085 1.00 97.88 101 LEU A CA 1
ATOM 839 C C . LEU A 1 101 ? 0.765 -12.821 -8.526 1.00 97.88 101 LEU A C 1
ATOM 841 O O . LEU A 1 101 ? 1.704 -13.473 -8.981 1.00 97.88 101 LEU A O 1
ATOM 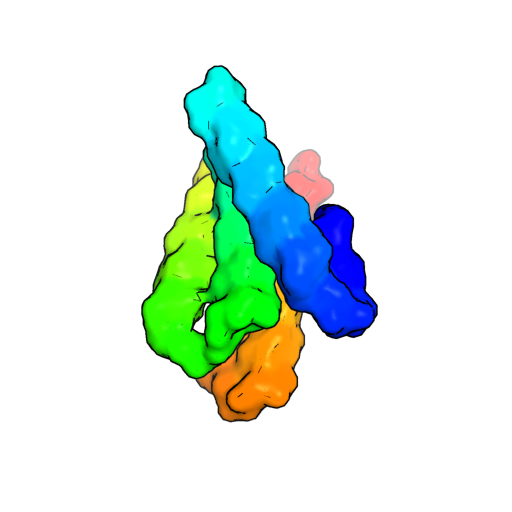845 N N . GLN A 1 102 ? 0.137 -11.879 -9.236 1.00 97.06 102 GLN A N 1
ATOM 846 C CA . GLN A 1 102 ? 0.545 -11.516 -10.596 1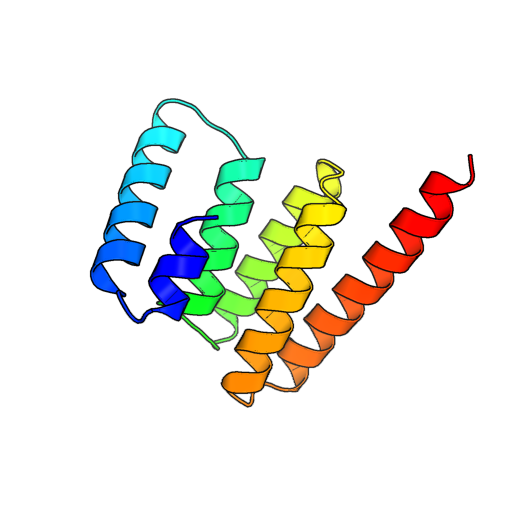.00 97.06 102 GLN A CA 1
ATOM 847 C C . GLN A 1 102 ? 1.961 -10.930 -10.623 1.00 97.06 102 GLN A C 1
ATOM 849 O O . GLN A 1 102 ? 2.756 -11.283 -11.495 1.00 97.06 102 GLN A O 1
ATOM 854 N N . ILE A 1 103 ? 2.298 -10.076 -9.654 1.00 96.88 103 ILE A N 1
ATOM 855 C CA . ILE A 1 103 ? 3.639 -9.492 -9.549 1.00 96.88 103 ILE A CA 1
ATOM 856 C C . ILE A 1 103 ? 4.683 -10.541 -9.153 1.00 96.88 103 ILE A C 1
ATOM 858 O O . ILE A 1 103 ? 5.765 -10.568 -9.730 1.00 96.88 103 ILE A O 1
ATOM 862 N N . GLU A 1 104 ? 4.362 -11.450 -8.232 1.00 94.88 104 GLU A N 1
ATOM 863 C CA . GLU A 1 104 ? 5.229 -12.586 -7.887 1.00 94.88 104 GLU A C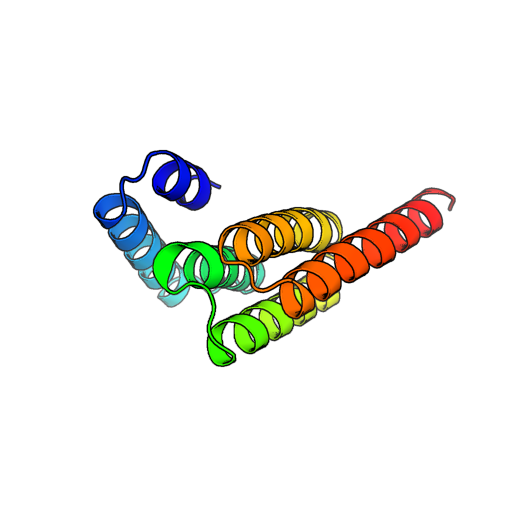A 1
ATOM 864 C C . GLU A 1 104 ? 5.541 -13.458 -9.117 1.00 94.88 104 GLU A C 1
ATOM 866 O O . GLU A 1 104 ? 6.684 -13.868 -9.327 1.00 94.88 104 GLU A O 1
ATOM 871 N N . GLU A 1 105 ? 4.538 -13.738 -9.953 1.00 95.00 105 GLU A N 1
ATOM 872 C CA . GLU A 1 105 ? 4.737 -14.487 -11.195 1.00 95.00 105 GLU A CA 1
ATOM 873 C C . GLU A 1 105 ? 5.593 -13.709 -12.204 1.00 95.00 105 GLU A C 1
ATOM 875 O O . GLU A 1 105 ? 6.460 -14.297 -12.857 1.00 95.00 105 GLU A O 1
ATOM 880 N N . LEU A 1 106 ? 5.386 -12.393 -12.313 1.00 93.12 106 LEU A N 1
ATOM 881 C CA . LEU A 1 106 ? 6.202 -11.520 -13.151 1.00 93.12 106 LEU A CA 1
ATOM 882 C C . LEU A 1 106 ? 7.671 -11.559 -12.715 1.00 93.12 106 LEU A C 1
ATOM 884 O O . LEU A 1 106 ? 8.520 -11.880 -13.542 1.00 93.12 106 LEU A O 1
ATOM 888 N N . ILE A 1 107 ? 7.963 -11.316 -11.430 1.00 91.00 107 ILE A N 1
ATOM 889 C CA . ILE A 1 107 ? 9.325 -11.331 -10.868 1.00 91.00 107 ILE A CA 1
ATOM 890 C C . ILE A 1 107 ? 10.032 -12.639 -11.237 1.00 91.00 107 ILE A C 1
ATOM 892 O O . ILE A 1 107 ? 11.080 -12.596 -11.881 1.00 91.00 107 ILE A O 1
ATOM 896 N N . LYS A 1 108 ? 9.396 -13.790 -10.971 1.00 91.19 108 LYS A N 1
ATOM 897 C CA . LYS A 1 108 ? 9.946 -15.119 -11.299 1.00 91.19 108 LYS A CA 1
ATOM 898 C C . LYS A 1 108 ? 10.291 -15.294 -12.771 1.00 91.19 108 LYS A C 1
ATOM 900 O O . LYS A 1 108 ? 11.264 -15.965 -13.088 1.00 91.19 108 LYS A O 1
ATOM 905 N N . ARG A 1 109 ? 9.499 -14.734 -13.687 1.00 88.12 109 ARG A N 1
ATOM 906 C CA . ARG A 1 109 ? 9.789 -14.808 -15.129 1.00 88.12 109 ARG A CA 1
ATOM 907 C C . ARG A 1 109 ? 10.979 -13.929 -15.521 1.00 88.12 109 ARG A C 1
ATOM 909 O O . ARG A 1 109 ? 11.692 -14.277 -16.455 1.00 88.12 109 ARG A O 1
ATOM 916 N N . THR A 1 110 ? 11.190 -12.815 -14.823 1.00 79.31 110 THR A N 1
ATOM 917 C CA . THR A 1 110 ? 12.292 -11.872 -15.086 1.00 79.31 110 THR A CA 1
ATOM 918 C C . THR A 1 110 ? 13.630 -12.300 -14.478 1.00 79.31 110 THR A C 1
ATOM 920 O O . THR A 1 110 ? 14.663 -11.947 -15.030 1.00 79.31 110 THR A O 1
ATOM 923 N N . GLU A 1 111 ? 13.634 -13.075 -13.390 1.00 64.94 111 GLU A N 1
ATOM 924 C CA . GLU A 1 111 ? 14.857 -13.611 -12.756 1.00 64.94 111 GLU A CA 1
ATOM 925 C C . GLU A 1 111 ? 15.497 -14.786 -13.524 1.00 64.94 111 GLU A C 1
ATOM 927 O O . GLU A 1 111 ? 16.599 -15.219 -13.196 1.00 64.94 111 GLU A O 1
ATOM 932 N N . VAL A 1 112 ? 14.814 -15.320 -14.541 1.00 53.50 112 VAL A N 1
ATOM 933 C CA . VAL A 1 112 ? 15.241 -16.499 -15.323 1.00 53.50 112 VAL A CA 1
ATOM 934 C C . VAL A 1 112 ? 16.018 -16.106 -16.599 1.00 53.50 112 VAL A C 1
ATOM 936 O O . VAL A 1 112 ? 16.269 -16.953 -17.455 1.00 53.50 112 VAL A O 1
ATOM 939 N N . ILE A 1 113 ? 16.424 -14.837 -16.741 1.00 43.03 113 ILE A N 1
ATOM 940 C CA . ILE A 1 113 ? 17.181 -14.313 -17.898 1.00 43.03 113 ILE A CA 1
ATOM 941 C C . ILE A 1 113 ? 18.617 -13.970 -17.504 1.00 43.03 113 ILE A C 1
ATOM 943 O O . ILE A 1 113 ? 18.795 -13.226 -16.516 1.00 43.03 113 ILE A O 1
#

pLDDT: mean 89.38, std 9.94, range [43.03, 98.38]

Organism: Bacillus subtilis (NCBI:txid1423)

InterPro domains:
  IPR011990 Tetratricopeptide-like helical domain superfamily [G3DSA:1.25.40.10] (1-113)

Foldseek 3Di:
DVLLVCLVVVVLVVSVVVLVVQVVVCVVPPDLLSVLLSLLSCLLRVVHDDPVSLVSNVVSLVVCVVVVVLVSLLVSLQVSLVSCVVVVVNVSSVVSNVSNVVSVVVVVVVVVD

Secondary structure (DSSP, 8-state):
-HHHHHHHTT-HHHHHHHHHHHHHHHHHS--HHHHHHHHHHHIIIII-SSHHHHHHHHHHHHHHHHTT-HHHHHHHHHHHHHHHHHTT-HHHHHHHHHHHHHHHHHHHHHTT-

Radius of gyration: 14.22 Å; chains: 1; bounding box: 32×37×36 Å

Sequence (113 aa):
MLIRELFKIKKKEQALSYYQDVKEKLTAEPNRICEAKIDILYAIYAEGGHAETFHLCKQHMDDLLSEKEYDSVRELSILAGERYRELELYKEAAHFFYEALQIEELIKRTEVI